Protein AF-A0A1V6PFQ7-F1 (afdb_monomer_lite)

Structure (mmCIF, N/CA/C/O backbone):
data_AF-A0A1V6PFQ7-F1
#
_entry.id   AF-A0A1V6PFQ7-F1
#
loop_
_atom_site.group_PDB
_atom_site.id
_atom_site.type_symbol
_atom_site.label_atom_id
_atom_site.label_alt_id
_atom_site.label_comp_id
_atom_site.label_asym_id
_atom_site.label_entity_id
_atom_site.label_seq_id
_atom_site.pdbx_PDB_ins_code
_atom_site.Cartn_x
_atom_site.Cartn_y
_atom_site.Cartn_z
_atom_site.occupancy
_atom_site.B_iso_or_equiv
_atom_site.auth_seq_id
_atom_site.auth_comp_id
_atom_site.auth_asym_id
_atom_site.auth_atom_id
_atom_site.pdbx_PDB_model_num
ATOM 1 N N . PHE A 1 1 ? 6.861 -11.220 -21.196 1.00 48.94 1 PHE A N 1
ATOM 2 C CA . PHE A 1 1 ? 5.720 -11.940 -20.587 1.00 48.94 1 PHE A CA 1
ATOM 3 C C . PHE A 1 1 ? 4.631 -10.937 -20.237 1.00 48.94 1 PHE A C 1
ATOM 5 O O . PHE A 1 1 ? 4.900 -10.111 -19.370 1.00 48.94 1 PHE A O 1
ATOM 12 N N . PRO A 1 2 ? 3.439 -10.932 -20.862 1.00 62.72 2 PRO A N 1
ATOM 13 C CA . PRO A 1 2 ? 2.381 -10.066 -20.375 1.00 62.72 2 PRO A CA 1
ATOM 14 C C . PRO A 1 2 ? 1.737 -10.756 -19.171 1.00 62.72 2 PRO A C 1
ATOM 16 O O . PRO A 1 2 ? 1.102 -11.801 -19.295 1.00 62.72 2 PRO A O 1
ATOM 19 N N . ILE A 1 3 ? 1.946 -10.198 -17.983 1.00 64.44 3 ILE A N 1
ATOM 20 C CA . ILE A 1 3 ? 1.192 -10.611 -16.801 1.00 64.44 3 ILE A CA 1
ATOM 21 C C . ILE A 1 3 ? -0.257 -10.164 -17.027 1.00 64.44 3 ILE A C 1
ATOM 23 O O . ILE A 1 3 ? -0.467 -8.998 -17.376 1.00 64.44 3 ILE A O 1
ATOM 27 N N . PRO A 1 4 ? -1.263 -11.044 -16.859 1.00 74.81 4 PRO A N 1
ATOM 28 C CA . PRO A 1 4 ? -2.656 -10.667 -17.056 1.00 74.81 4 PRO A CA 1
ATOM 29 C C . PRO A 1 4 ? -3.018 -9.438 -16.218 1.00 74.81 4 PRO A C 1
ATOM 31 O O . PRO A 1 4 ? -2.660 -9.362 -15.041 1.00 74.81 4 PRO A O 1
ATOM 34 N N . LYS A 1 5 ? -3.775 -8.498 -16.796 1.00 75.25 5 LYS A N 1
ATOM 35 C CA . LYS A 1 5 ? -4.181 -7.254 -16.117 1.00 75.25 5 LYS A CA 1
ATOM 36 C C . LYS A 1 5 ? -4.856 -7.510 -14.765 1.00 75.25 5 LYS A C 1
ATOM 38 O O . LYS A 1 5 ? -4.574 -6.804 -13.805 1.00 75.25 5 LYS A O 1
ATOM 43 N N . ALA A 1 6 ? -5.658 -8.569 -14.658 1.00 78.50 6 ALA A N 1
ATOM 44 C CA . ALA A 1 6 ? -6.261 -8.994 -13.394 1.00 78.50 6 ALA A CA 1
ATOM 45 C C . ALA A 1 6 ? -5.213 -9.381 -12.328 1.00 78.50 6 ALA A C 1
ATOM 47 O O . ALA A 1 6 ? -5.364 -9.050 -11.154 1.00 78.50 6 ALA A O 1
ATOM 48 N N . GLY A 1 7 ? -4.117 -10.032 -12.732 1.00 82.69 7 GLY A N 1
ATOM 49 C CA . GLY A 1 7 ? -2.990 -10.341 -11.849 1.00 82.69 7 GLY A CA 1
ATOM 50 C C . GLY A 1 7 ? -2.297 -9.077 -11.338 1.00 82.69 7 GLY A C 1
ATOM 51 O O . GLY A 1 7 ? -2.026 -8.973 -10.143 1.00 82.69 7 GLY A O 1
ATOM 52 N N . LEU A 1 8 ? -2.101 -8.086 -12.214 1.00 85.62 8 LEU A N 1
ATOM 53 C CA . LEU A 1 8 ? -1.569 -6.774 -11.830 1.00 85.62 8 LEU A CA 1
ATOM 54 C C . LEU A 1 8 ? -2.511 -6.048 -10.860 1.00 85.62 8 LEU A C 1
ATOM 56 O O . LEU A 1 8 ? -2.084 -5.560 -9.821 1.00 85.62 8 LEU A O 1
ATOM 60 N N . GLN A 1 9 ? -3.814 -6.021 -11.132 1.00 89.75 9 GLN A N 1
ATOM 61 C CA . GLN A 1 9 ? -4.778 -5.365 -10.242 1.00 89.75 9 GLN A CA 1
ATOM 62 C C . GLN A 1 9 ? -4.802 -5.992 -8.843 1.00 89.75 9 GLN A C 1
ATOM 64 O O . GLN A 1 9 ? -4.836 -5.261 -7.852 1.00 89.75 9 GLN A O 1
ATOM 69 N N . ASN A 1 10 ? -4.709 -7.319 -8.734 1.00 89.81 10 ASN A N 1
ATOM 70 C CA . ASN A 1 10 ? -4.653 -8.005 -7.440 1.00 89.81 10 ASN A CA 1
ATOM 71 C C . ASN A 1 10 ? -3.407 -7.614 -6.629 1.00 89.81 10 ASN A C 1
ATOM 73 O O . ASN A 1 10 ? -3.484 -7.340 -5.427 1.00 89.81 10 ASN A O 1
ATOM 77 N N . SER A 1 11 ? -2.247 -7.557 -7.280 1.00 93.38 11 SER A N 1
ATOM 78 C CA . SER A 1 11 ? -0.992 -7.206 -6.615 1.00 93.38 11 SER A CA 1
ATOM 79 C C . SER A 1 11 ? -0.910 -5.714 -6.296 1.00 93.38 11 SER A C 1
ATOM 81 O O . SER A 1 11 ? -0.602 -5.357 -5.161 1.00 93.38 11 SER A O 1
ATOM 83 N N . ALA A 1 12 ? -1.315 -4.840 -7.217 1.00 94.81 12 ALA A N 1
ATOM 84 C CA . ALA A 1 12 ? -1.448 -3.408 -6.955 1.00 94.81 12 ALA A CA 1
ATOM 85 C C . ALA A 1 12 ? -2.417 -3.116 -5.796 1.00 94.81 12 ALA A C 1
ATOM 87 O O . ALA A 1 12 ? -2.124 -2.275 -4.945 1.00 94.81 12 ALA A O 1
ATOM 88 N N . SER A 1 13 ? -3.531 -3.853 -5.704 1.00 95.50 13 SER A N 1
ATOM 89 C CA . SER A 1 13 ? -4.475 -3.749 -4.582 1.00 95.50 13 SER A CA 1
ATOM 90 C C . SER A 1 13 ? -3.805 -4.045 -3.242 1.00 95.50 13 SER A C 1
ATOM 92 O O . SER A 1 13 ? -4.082 -3.368 -2.258 1.00 95.50 13 SER A O 1
ATOM 94 N N . THR A 1 14 ? -2.871 -4.996 -3.195 1.00 96.00 14 THR A N 1
ATOM 95 C CA . THR A 1 14 ? -2.125 -5.320 -1.968 1.00 96.00 14 THR A CA 1
ATOM 96 C C . THR A 1 14 ? -1.289 -4.128 -1.493 1.00 96.00 14 THR A C 1
ATOM 98 O O . THR A 1 14 ? -1.318 -3.792 -0.308 1.00 96.00 14 THR A O 1
ATOM 101 N N . THR A 1 15 ? -0.610 -3.441 -2.415 1.00 96.50 15 THR A N 1
ATOM 102 C CA . THR A 1 15 ? 0.143 -2.207 -2.134 1.00 96.50 15 THR A CA 1
ATOM 103 C C . THR A 1 15 ? -0.760 -1.084 -1.643 1.00 96.50 15 THR A C 1
ATOM 105 O O . THR A 1 15 ? -0.484 -0.487 -0.603 1.00 96.50 15 THR A O 1
ATOM 108 N N . LEU A 1 16 ? -1.879 -0.848 -2.331 1.00 96.06 16 LEU A N 1
ATOM 109 C CA . LEU A 1 16 ? -2.866 0.170 -1.957 1.00 96.06 16 LEU A CA 1
ATOM 110 C C . LEU A 1 16 ? -3.427 -0.070 -0.549 1.00 96.06 16 LEU A C 1
ATOM 112 O O . LEU A 1 16 ? -3.488 0.845 0.271 1.00 96.06 16 LEU A O 1
ATOM 116 N N . ILE A 1 17 ? -3.789 -1.317 -0.245 1.00 96.44 17 ILE A N 1
ATOM 117 C CA . ILE A 1 17 ? -4.290 -1.722 1.071 1.00 96.44 17 ILE A CA 1
ATOM 118 C C . ILE A 1 17 ? -3.214 -1.519 2.143 1.00 96.44 17 ILE A C 1
ATOM 120 O O . ILE A 1 17 ? -3.515 -0.984 3.209 1.00 96.44 17 ILE A O 1
ATOM 124 N N . ALA A 1 18 ? -1.964 -1.912 1.884 1.00 96.19 18 ALA A N 1
ATOM 125 C CA . ALA A 1 18 ? -0.860 -1.725 2.825 1.00 96.19 18 ALA A CA 1
ATOM 126 C C . ALA A 1 18 ? -0.598 -0.250 3.140 1.00 96.19 18 ALA A C 1
ATOM 128 O O . ALA A 1 18 ? -0.456 0.099 4.316 1.00 96.19 18 ALA A O 1
ATOM 129 N N . GLN A 1 19 ? -0.627 0.614 2.125 1.00 95.06 19 GLN A N 1
ATOM 130 C CA . GLN A 1 19 ? -0.476 2.053 2.305 1.00 95.06 19 GLN A CA 1
ATOM 131 C C . GLN A 1 19 ? -1.622 2.635 3.150 1.00 95.06 19 GLN A C 1
ATOM 133 O O . GLN A 1 19 ? -1.371 3.339 4.130 1.00 95.06 19 GLN A O 1
ATOM 138 N N . GLN A 1 20 ? -2.881 2.275 2.861 1.00 94.25 20 GLN A N 1
ATOM 139 C CA . GLN A 1 20 ? -4.033 2.705 3.671 1.00 94.25 20 GLN A CA 1
ATOM 140 C C . GLN A 1 20 ? -3.945 2.214 5.118 1.00 94.25 20 GLN A C 1
ATOM 142 O O . GLN A 1 20 ? -4.211 2.970 6.052 1.00 94.25 20 GLN A O 1
ATOM 147 N N . VAL A 1 21 ? -3.556 0.955 5.333 1.00 94.94 21 VAL A N 1
ATOM 148 C CA . VAL A 1 21 ? -3.388 0.387 6.678 1.00 94.94 21 VAL A CA 1
ATOM 149 C C . VAL A 1 21 ? -2.337 1.157 7.470 1.00 94.94 21 VAL A C 1
ATOM 151 O O . VAL A 1 21 ? -2.549 1.434 8.655 1.00 94.94 21 VAL A O 1
ATOM 154 N N . TRP A 1 22 ? -1.227 1.526 6.830 1.00 94.12 22 TRP A N 1
ATOM 155 C CA . TRP A 1 22 ? -0.215 2.363 7.458 1.00 94.12 22 TRP A CA 1
ATOM 156 C C . TRP A 1 22 ? -0.770 3.748 7.820 1.00 94.12 22 TRP A C 1
ATOM 158 O O . TRP A 1 22 ? -0.701 4.115 8.999 1.00 94.12 22 TRP A O 1
ATOM 168 N N . HIS A 1 23 ? -1.377 4.468 6.866 1.00 91.75 23 HIS A N 1
ATOM 169 C CA . HIS A 1 23 ? -1.942 5.806 7.090 1.00 91.75 23 HIS A CA 1
ATOM 170 C C . HIS A 1 23 ? -3.005 5.816 8.191 1.00 91.75 23 HIS A C 1
ATOM 172 O O . HIS A 1 23 ? -2.936 6.619 9.115 1.00 91.75 23 HIS A O 1
ATOM 178 N N . LEU A 1 24 ? -3.971 4.897 8.152 1.00 91.69 24 LEU A N 1
ATOM 179 C CA . LEU A 1 24 ? -5.048 4.823 9.149 1.00 91.69 24 LEU A CA 1
ATOM 180 C C . LEU A 1 24 ? -4.539 4.405 10.538 1.00 91.69 24 LEU A C 1
ATOM 182 O O . LEU A 1 24 ? -5.200 4.645 11.552 1.00 91.69 24 LEU A O 1
ATOM 186 N N . GLY A 1 25 ? -3.363 3.776 10.597 1.00 91.25 25 GLY A N 1
ATOM 187 C CA . GLY A 1 25 ? -2.692 3.414 11.838 1.00 91.25 25 GLY A CA 1
ATOM 188 C C . GLY A 1 25 ? -1.975 4.576 12.531 1.00 91.25 25 GLY A C 1
ATOM 189 O O . GLY A 1 25 ? -1.549 4.399 13.675 1.00 91.25 25 GLY A O 1
ATOM 190 N N . THR A 1 26 ? -1.811 5.736 11.882 1.00 89.75 26 THR A N 1
ATOM 191 C CA . THR A 1 26 ? -1.074 6.876 12.448 1.00 89.75 26 THR A CA 1
ATOM 192 C C . THR A 1 26 ? -1.867 7.627 13.524 1.00 89.75 26 THR A C 1
ATOM 194 O O . THR A 1 26 ? -3.086 7.479 13.687 1.00 89.75 26 THR A O 1
ATOM 197 N N . ARG A 1 27 ? -1.159 8.448 14.310 1.00 82.69 27 ARG A N 1
ATOM 198 C CA . ARG A 1 27 ? -1.777 9.270 15.361 1.00 82.69 27 ARG A CA 1
ATOM 199 C C . ARG A 1 27 ? -2.600 10.403 14.749 1.00 82.69 27 ARG A C 1
ATOM 201 O O . ARG A 1 27 ? -3.639 10.766 15.298 1.00 82.69 27 ARG A O 1
ATOM 208 N N . GLU A 1 28 ? -2.157 10.914 13.615 1.00 83.06 28 GLU A N 1
ATOM 209 C CA . GLU A 1 28 ? -2.770 11.992 12.850 1.00 83.06 28 GLU A CA 1
ATOM 210 C C . GLU A 1 28 ? -4.137 11.534 12.336 1.00 83.06 28 GLU A C 1
ATOM 212 O O . GLU A 1 28 ? -5.144 12.197 12.593 1.00 83.06 28 GLU A O 1
ATOM 217 N N . ALA A 1 29 ? -4.211 10.332 11.748 1.00 80.00 29 ALA A N 1
ATOM 218 C CA . ALA A 1 29 ? -5.476 9.723 11.342 1.00 80.00 29 ALA A CA 1
ATOM 219 C C . ALA A 1 29 ? -6.427 9.542 12.537 1.00 80.00 29 ALA A C 1
ATOM 221 O O . ALA A 1 29 ? -7.610 9.876 12.456 1.00 80.00 29 ALA A O 1
ATOM 222 N N . ARG A 1 30 ? -5.910 9.103 13.696 1.00 77.31 30 ARG A N 1
ATOM 223 C CA . ARG A 1 30 ? -6.701 8.995 14.936 1.00 77.31 30 ARG A CA 1
ATOM 224 C C . ARG A 1 30 ? -7.314 10.329 15.354 1.00 77.31 30 ARG A C 1
ATOM 226 O O . ARG A 1 30 ? -8.470 10.367 15.768 1.00 77.31 30 ARG A O 1
ATOM 233 N N . GLN A 1 31 ? -6.528 11.402 15.321 1.00 78.81 31 GLN A N 1
ATOM 234 C CA . GLN A 1 31 ? -6.975 12.731 15.732 1.00 78.81 31 GLN A CA 1
ATOM 235 C C . GLN A 1 31 ? -7.986 13.312 14.748 1.00 78.81 31 GLN A C 1
ATOM 237 O O . GLN A 1 31 ? -9.014 13.825 15.186 1.00 78.81 31 GLN A O 1
ATOM 242 N N . ALA A 1 32 ? -7.730 13.177 13.445 1.00 77.44 32 ALA A N 1
ATOM 243 C CA . ALA A 1 32 ? -8.655 13.597 12.399 1.00 77.44 32 ALA A CA 1
ATOM 244 C C . ALA A 1 32 ? -10.019 12.913 12.561 1.00 77.44 32 ALA A C 1
ATOM 246 O O . ALA A 1 32 ? -11.050 13.574 12.527 1.00 77.44 32 ALA A O 1
ATOM 247 N N . ILE A 1 33 ? -10.024 11.610 12.846 1.00 72.75 33 ILE A N 1
ATOM 248 C CA . ILE A 1 33 ? -11.249 10.825 13.019 1.00 72.75 33 ILE A CA 1
ATOM 249 C C . ILE A 1 33 ? -11.985 11.152 14.319 1.00 72.75 33 ILE A C 1
ATOM 251 O O . ILE A 1 33 ? -13.204 11.271 14.308 1.00 72.75 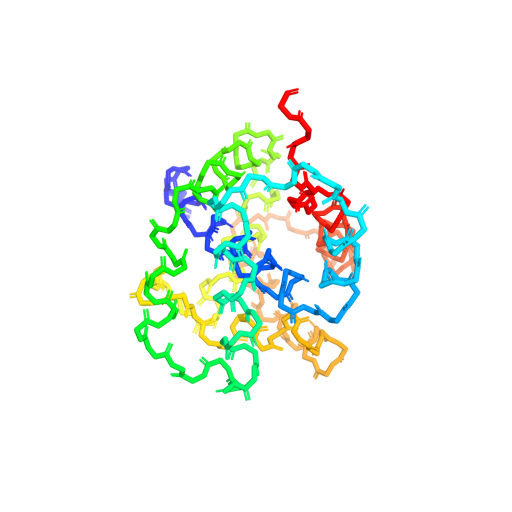33 ILE A O 1
ATOM 255 N N . LYS A 1 34 ? -11.275 11.351 15.438 1.00 71.75 34 LYS A N 1
ATOM 256 C CA . LYS A 1 34 ? -11.906 11.791 16.699 1.00 71.75 34 LYS A CA 1
ATOM 257 C C . LYS A 1 34 ? -12.658 13.115 16.556 1.00 71.75 34 LYS A C 1
ATOM 259 O O . LYS A 1 34 ? -13.593 13.360 17.307 1.00 71.75 34 LYS A O 1
ATOM 264 N N . ARG A 1 35 ? -12.227 13.968 15.624 1.00 75.06 35 ARG A N 1
ATOM 265 C CA . ARG A 1 35 ? -12.867 15.252 15.317 1.00 75.06 35 ARG A CA 1
ATOM 266 C C . ARG A 1 35 ? -14.074 15.112 14.384 1.00 75.06 35 ARG A C 1
ATOM 268 O O . ARG A 1 35 ? -14.752 16.106 14.162 1.00 75.06 35 ARG A O 1
ATOM 275 N N . GLN A 1 36 ? -14.354 13.922 13.845 1.00 73.44 36 GLN A N 1
ATOM 276 C CA . GLN A 1 36 ? -15.517 13.682 12.993 1.00 73.44 36 GLN A CA 1
ATOM 277 C C . GLN A 1 36 ? -16.721 13.231 13.839 1.00 73.44 36 GLN A C 1
ATOM 279 O O . GLN A 1 36 ? -16.734 12.098 14.324 1.00 73.44 36 GLN A O 1
ATOM 284 N N . PRO A 1 37 ? -17.765 14.067 13.991 1.00 61.59 37 PRO A N 1
ATOM 285 C CA . PRO A 1 37 ? -18.916 13.754 14.841 1.00 61.59 37 PRO A CA 1
ATOM 286 C C . PRO A 1 37 ? -19.816 12.629 14.296 1.00 61.59 37 PRO A C 1
ATOM 288 O O . PRO A 1 37 ? -20.660 12.126 15.028 1.00 61.59 37 PRO A O 1
ATOM 291 N N . LYS A 1 38 ? -19.651 12.220 13.027 1.00 68.44 38 LYS A N 1
ATOM 292 C CA . LYS A 1 38 ? -20.483 11.206 12.348 1.00 68.44 38 LYS A CA 1
ATOM 293 C C . LYS A 1 38 ? -19.665 10.115 11.645 1.00 68.44 38 LYS A C 1
ATOM 295 O O . LYS A 1 38 ? -20.027 9.667 10.560 1.00 68.44 38 LYS A O 1
ATOM 300 N N . LEU A 1 39 ? -18.546 9.683 12.226 1.00 71.31 39 LEU A N 1
ATOM 301 C CA . LEU A 1 39 ? -17.817 8.556 11.648 1.00 71.31 39 LEU A CA 1
ATOM 302 C C . LEU A 1 39 ? -18.647 7.268 11.785 1.00 71.31 39 LEU A C 1
ATOM 304 O O . LEU A 1 39 ? -19.011 6.874 12.893 1.00 71.31 39 LEU A O 1
ATOM 308 N N . ASN A 1 40 ? -18.927 6.589 10.672 1.00 81.19 40 ASN A N 1
ATOM 309 C CA . ASN A 1 40 ? -19.657 5.325 10.724 1.00 81.19 40 ASN A CA 1
ATOM 310 C C . ASN A 1 40 ? -18.861 4.238 11.490 1.00 81.19 40 ASN A C 1
ATOM 312 O O . ASN A 1 40 ? -17.624 4.223 11.507 1.00 81.19 40 ASN A O 1
ATOM 316 N N . ALA A 1 41 ? -19.581 3.299 12.112 1.00 84.19 41 ALA A N 1
ATOM 317 C CA . ALA A 1 41 ? -18.990 2.272 12.974 1.00 84.19 41 ALA A CA 1
ATOM 318 C C . ALA A 1 41 ? -17.988 1.354 12.245 1.00 84.19 41 ALA A C 1
ATOM 320 O O . ALA A 1 41 ? -17.026 0.876 12.852 1.00 84.19 41 ALA A O 1
ATOM 321 N N . ARG A 1 42 ? -18.174 1.123 10.937 1.00 87.19 42 ARG A N 1
ATOM 322 C CA . ARG A 1 42 ? -17.275 0.274 10.141 1.00 87.19 42 ARG A CA 1
ATOM 323 C C . ARG A 1 42 ? -15.913 0.943 9.951 1.00 87.19 42 ARG A C 1
ATOM 325 O O . ARG A 1 42 ? -14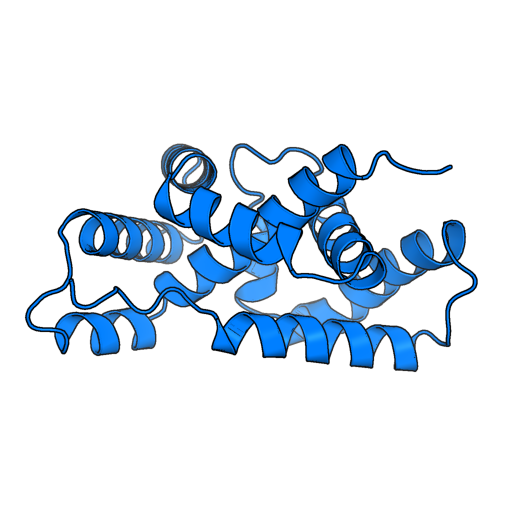.890 0.308 10.201 1.00 87.19 42 ARG A O 1
ATOM 332 N N . THR A 1 43 ? -15.892 2.228 9.601 1.00 85.19 43 THR A N 1
ATOM 333 C CA . THR A 1 43 ? -14.661 3.022 9.485 1.00 85.19 43 THR A CA 1
ATOM 334 C C . THR A 1 43 ? -13.969 3.171 10.842 1.00 85.19 43 THR A C 1
ATOM 336 O O . THR A 1 43 ? -12.747 3.045 10.919 1.00 85.19 43 THR A O 1
ATOM 339 N N . ALA A 1 44 ? -14.730 3.340 11.933 1.00 85.50 44 ALA A N 1
ATOM 340 C CA . ALA A 1 44 ? -14.172 3.379 13.292 1.00 85.50 44 ALA A CA 1
ATOM 341 C C . ALA A 1 44 ? -13.424 2.080 13.632 1.00 85.50 44 ALA A C 1
ATOM 343 O O . ALA A 1 44 ? -12.294 2.104 14.127 1.00 85.50 44 ALA A O 1
ATOM 344 N N . SER A 1 45 ? -14.051 0.940 13.330 1.00 89.62 45 SER A N 1
ATOM 345 C CA . SER A 1 45 ? -13.491 -0.391 13.570 1.00 89.62 45 SER A CA 1
ATOM 346 C C . SER A 1 45 ? -12.248 -0.662 12.714 1.00 89.62 45 SER A C 1
ATOM 348 O O . SER A 1 45 ? -11.239 -1.158 13.226 1.00 89.62 45 SER A O 1
ATOM 350 N N . LEU A 1 46 ? -12.270 -0.264 11.436 1.00 92.69 46 LEU A N 1
ATOM 351 C CA . LEU A 1 46 ? -11.111 -0.337 10.542 1.00 92.69 46 LEU A CA 1
ATOM 352 C C . LEU A 1 46 ? -9.910 0.413 11.135 1.00 92.69 46 LEU A C 1
ATOM 354 O O . LEU A 1 46 ? -8.831 -0.156 11.295 1.00 92.69 46 LEU A O 1
ATOM 358 N N . VAL A 1 47 ? -10.115 1.664 11.536 1.00 90.62 47 VAL A N 1
ATOM 359 C CA . VAL A 1 47 ? -9.058 2.528 12.077 1.00 90.62 47 VAL A CA 1
ATOM 360 C C . VAL A 1 47 ? -8.513 1.985 13.393 1.00 90.62 47 VAL A C 1
ATOM 362 O O . VAL A 1 47 ? -7.297 1.907 13.575 1.00 90.62 47 VAL A O 1
ATOM 365 N N . SER A 1 48 ? -9.396 1.538 14.289 1.00 90.38 48 SER A N 1
ATOM 366 C CA . SER A 1 48 ? -9.001 0.869 15.533 1.00 90.38 48 SER A CA 1
ATOM 367 C C . SER A 1 48 ? -8.132 -0.364 15.254 1.00 90.38 48 SER A C 1
ATOM 369 O O . SER A 1 48 ? -7.092 -0.566 15.889 1.00 90.38 48 SER A O 1
ATOM 371 N N . THR A 1 49 ? -8.493 -1.154 14.239 1.00 94.25 49 THR A N 1
ATOM 372 C CA . THR A 1 49 ? -7.733 -2.342 13.831 1.00 94.25 49 THR A CA 1
ATOM 373 C C . THR A 1 49 ? -6.352 -1.977 13.284 1.00 94.25 49 THR A C 1
ATOM 375 O O . THR A 1 49 ? -5.364 -2.598 13.687 1.00 94.25 49 THR A O 1
ATOM 378 N N . CYS A 1 50 ? -6.252 -0.954 12.428 1.00 95.06 50 CYS A N 1
ATOM 379 C CA . CYS A 1 50 ? -4.977 -0.457 11.899 1.00 95.06 50 CYS A CA 1
ATOM 380 C C . CYS A 1 50 ? -4.058 0.056 13.019 1.00 95.06 50 CYS A C 1
ATOM 382 O O . CYS A 1 50 ? -2.879 -0.301 13.075 1.00 95.06 50 CYS A O 1
ATOM 384 N N . GLN A 1 51 ? -4.601 0.818 13.970 1.00 92.19 51 GLN A N 1
ATOM 385 C CA . GLN A 1 51 ? -3.856 1.327 15.128 1.00 92.19 51 GLN A CA 1
ATOM 386 C C . GLN A 1 51 ? -3.361 0.203 16.033 1.00 92.19 51 GLN A C 1
ATOM 388 O O . GLN A 1 51 ? -2.203 0.199 16.458 1.00 92.19 51 GLN A O 1
ATOM 393 N N . ALA A 1 52 ? -4.220 -0.778 16.311 1.00 93.44 52 ALA A N 1
ATOM 394 C CA . ALA A 1 52 ? -3.829 -1.940 17.086 1.00 93.44 52 ALA A CA 1
ATOM 395 C C . ALA A 1 52 ? -2.724 -2.717 16.360 1.00 93.44 52 ALA A C 1
ATOM 397 O O . ALA A 1 52 ? -1.741 -3.102 16.986 1.00 93.44 52 ALA A O 1
ATOM 398 N N . LEU A 1 53 ? -2.828 -2.911 15.042 1.00 95.19 53 LEU A N 1
ATOM 399 C CA . LEU A 1 53 ? -1.782 -3.574 14.266 1.00 95.19 53 LEU A CA 1
ATOM 400 C C . LEU A 1 53 ? -0.443 -2.816 14.343 1.00 95.19 53 LEU A C 1
ATOM 402 O O . LEU A 1 53 ? 0.586 -3.451 14.585 1.00 95.19 53 LEU A O 1
ATOM 406 N N . ARG A 1 54 ? -0.458 -1.482 14.223 1.00 94.19 54 ARG A N 1
ATOM 407 C CA . ARG A 1 54 ? 0.736 -0.633 14.375 1.00 94.19 54 ARG A CA 1
ATOM 408 C C . ARG A 1 54 ? 1.355 -0.742 15.769 1.00 94.19 54 ARG A C 1
ATOM 410 O O . ARG A 1 54 ? 2.567 -0.909 15.877 1.00 94.19 54 ARG A O 1
ATOM 417 N N . LYS A 1 55 ? 0.541 -0.725 16.835 1.00 92.00 55 LYS A N 1
ATOM 418 C CA . LYS A 1 55 ? 1.002 -0.895 18.230 1.00 92.00 55 LYS A CA 1
ATOM 419 C C . LYS A 1 55 ? 1.802 -2.189 18.420 1.00 92.00 55 LYS A C 1
ATOM 421 O O . LYS A 1 55 ? 2.765 -2.207 19.175 1.00 92.00 55 LYS A O 1
ATOM 426 N N . TYR A 1 56 ? 1.427 -3.253 17.712 1.00 91.62 56 TYR A N 1
ATOM 427 C CA . TYR A 1 56 ? 2.113 -4.548 17.741 1.00 91.62 56 TYR A CA 1
ATOM 428 C C . TYR A 1 56 ? 3.115 -4.731 16.588 1.00 91.62 56 TYR A C 1
ATOM 430 O O . TYR A 1 56 ? 3.357 -5.865 16.163 1.00 91.62 56 TYR A O 1
ATOM 438 N N . GLN A 1 57 ? 3.678 -3.635 16.061 1.00 91.94 57 GLN A N 1
ATOM 439 C CA . GLN A 1 57 ? 4.719 -3.640 15.022 1.00 91.94 57 GLN A CA 1
ATOM 440 C C . GLN A 1 57 ? 4.353 -4.511 13.809 1.00 91.94 57 GLN A C 1
ATOM 442 O O . GLN A 1 57 ? 5.177 -5.254 13.282 1.00 91.94 57 GLN A O 1
ATOM 447 N N . TYR A 1 58 ? 3.075 -4.508 13.425 1.00 93.81 58 TYR A N 1
ATOM 448 C CA . TYR A 1 58 ? 2.556 -5.250 12.275 1.00 93.81 58 TYR A CA 1
ATOM 449 C C . TYR A 1 58 ? 2.721 -6.784 12.342 1.00 93.81 58 TYR A C 1
ATOM 451 O O . TYR A 1 58 ? 2.468 -7.489 11.366 1.00 93.81 58 TYR A O 1
ATOM 459 N N . ARG A 1 59 ? 3.075 -7.356 13.501 1.00 93.12 59 ARG A N 1
ATOM 460 C CA . ARG A 1 59 ? 3.356 -8.801 13.629 1.00 93.12 59 ARG A CA 1
ATOM 461 C C . ARG A 1 59 ? 2.101 -9.673 13.606 1.00 93.12 59 ARG A C 1
ATOM 463 O O . ARG A 1 59 ? 2.152 -10.823 13.175 1.00 93.12 59 ARG A O 1
ATOM 470 N N . SER A 1 60 ? 0.959 -9.137 14.040 1.00 95.75 60 SER A N 1
ATOM 471 C CA . SER A 1 60 ? -0.274 -9.913 14.221 1.00 95.75 60 SER A CA 1
ATOM 472 C C . SER A 1 60 ? -0.821 -10.462 12.898 1.00 95.75 60 SER A C 1
ATOM 474 O O . SER A 1 60 ? -1.410 -9.730 12.102 1.00 95.75 60 SER A O 1
ATOM 476 N N . TRP A 1 61 ? -0.674 -11.774 12.691 1.00 94.75 61 TRP A N 1
ATOM 477 C CA . TRP A 1 61 ? -1.183 -12.474 11.506 1.00 94.75 61 TRP A CA 1
ATOM 478 C C . TRP A 1 61 ? -2.700 -12.325 11.356 1.00 94.75 61 TRP A C 1
ATOM 480 O O . TRP A 1 61 ? -3.180 -11.976 10.280 1.00 94.75 61 TRP A O 1
ATOM 490 N N . ALA A 1 62 ? -3.449 -12.506 12.450 1.00 95.62 62 ALA A N 1
ATOM 491 C CA . ALA A 1 62 ? -4.908 -12.400 12.451 1.00 95.62 62 ALA A CA 1
ATOM 492 C C . ALA A 1 62 ? -5.387 -11.010 12.002 1.00 95.62 62 ALA A C 1
ATOM 494 O O . ALA A 1 62 ? -6.255 -10.909 11.137 1.00 95.62 62 ALA A O 1
ATOM 495 N N . LYS A 1 63 ? -4.771 -9.935 12.515 1.00 95.31 63 LYS A N 1
ATOM 496 C CA . LYS A 1 63 ? -5.105 -8.560 12.113 1.00 95.31 63 LYS A CA 1
ATOM 497 C C . LYS A 1 63 ? -4.718 -8.276 10.659 1.00 95.31 63 LYS A C 1
ATOM 499 O O . LYS A 1 63 ? -5.520 -7.699 9.934 1.00 95.31 63 LYS A O 1
ATOM 504 N N . ARG A 1 64 ? -3.542 -8.727 10.197 1.00 96.31 64 ARG A N 1
ATOM 505 C CA . ARG A 1 64 ? -3.130 -8.578 8.784 1.00 96.31 64 ARG A CA 1
ATOM 506 C C . ARG A 1 64 ? -4.055 -9.327 7.826 1.00 96.31 64 ARG A C 1
ATOM 508 O O . ARG A 1 64 ? -4.380 -8.806 6.765 1.00 96.31 64 ARG A O 1
ATOM 515 N N . ARG A 1 65 ? -4.520 -10.522 8.201 1.00 96.19 65 ARG A N 1
ATOM 516 C CA . ARG A 1 65 ? -5.520 -11.276 7.431 1.00 96.19 65 ARG A CA 1
ATOM 517 C C . ARG A 1 65 ? -6.881 -10.586 7.420 1.00 96.19 65 ARG A C 1
ATOM 519 O O . ARG A 1 65 ? -7.513 -10.554 6.372 1.00 96.19 65 ARG A O 1
ATOM 526 N N . ALA A 1 66 ? -7.330 -10.058 8.559 1.00 95.19 66 ALA A N 1
ATOM 527 C CA . ALA A 1 66 ? -8.601 -9.344 8.652 1.00 95.19 66 ALA A CA 1
ATOM 528 C C . ALA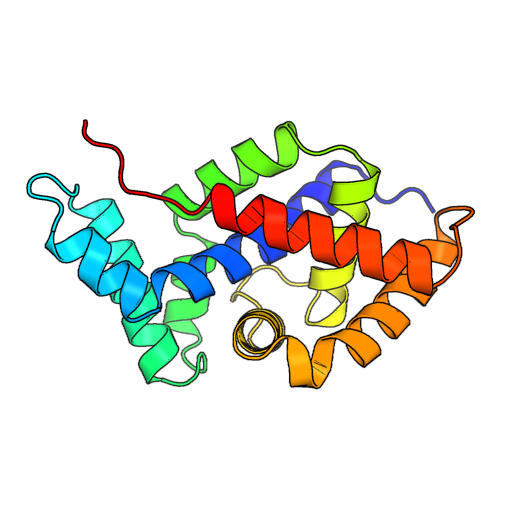 A 1 66 ? -8.599 -8.068 7.796 1.00 95.19 66 ALA A C 1
ATOM 530 O O . ALA A 1 66 ? -9.552 -7.826 7.063 1.00 95.19 66 ALA A O 1
ATOM 531 N N . LEU A 1 67 ? -7.510 -7.293 7.830 1.00 96.38 67 LEU A N 1
ATOM 532 C CA . LEU A 1 67 ? -7.364 -6.076 7.025 1.00 96.38 67 LEU A CA 1
ATOM 533 C C . LEU A 1 67 ? -7.271 -6.375 5.524 1.00 96.38 67 LEU A C 1
ATOM 535 O O . LEU A 1 67 ? -7.948 -5.715 4.748 1.00 96.38 67 LEU A O 1
ATOM 539 N N . ALA A 1 68 ? -6.540 -7.419 5.119 1.00 95.00 68 ALA A N 1
ATOM 540 C CA . ALA A 1 68 ? -6.485 -7.851 3.716 1.00 95.00 68 ALA A CA 1
ATOM 541 C C . ALA A 1 68 ? -7.846 -8.310 3.150 1.00 95.00 68 ALA A C 1
ATOM 543 O O . ALA A 1 68 ? -8.006 -8.442 1.943 1.00 95.00 68 ALA A O 1
ATOM 544 N N . LYS A 1 69 ? -8.827 -8.591 4.016 1.00 94.69 69 LYS A N 1
ATOM 545 C CA . LYS A 1 69 ? -10.190 -8.998 3.640 1.00 94.69 69 LYS A CA 1
ATOM 546 C C . LYS A 1 69 ? -11.244 -7.938 3.966 1.00 94.69 69 LYS A C 1
ATOM 548 O O . LYS A 1 69 ? -12.435 -8.210 3.845 1.00 94.69 69 LYS A O 1
ATOM 553 N N . ASN A 1 70 ? -10.836 -6.758 4.427 1.00 95.81 70 ASN A N 1
ATOM 554 C CA . ASN A 1 70 ? -11.767 -5.721 4.848 1.00 95.81 70 ASN A CA 1
ATOM 555 C C . ASN A 1 70 ? -12.462 -5.103 3.626 1.00 95.81 70 ASN A C 1
ATOM 557 O O . ASN A 1 70 ? -11.793 -4.669 2.692 1.00 95.81 70 ASN A O 1
ATOM 561 N N . SER A 1 71 ? -13.796 -5.040 3.642 1.00 94.06 71 SER A N 1
ATOM 562 C CA . SER A 1 71 ? -14.573 -4.583 2.484 1.00 94.06 71 SER A CA 1
ATOM 563 C C . SER A 1 71 ? -14.279 -3.133 2.103 1.00 94.06 71 SER A C 1
ATOM 565 O O . SER A 1 71 ? -14.110 -2.863 0.926 1.00 94.06 71 SER A O 1
ATOM 567 N N . ILE A 1 72 ? -14.111 -2.228 3.074 1.00 93.50 72 ILE A N 1
ATOM 568 C CA . ILE A 1 72 ? -13.810 -0.809 2.809 1.00 93.50 72 ILE A CA 1
ATOM 569 C C . ILE A 1 72 ? -12.450 -0.674 2.113 1.00 93.50 72 ILE A C 1
ATOM 571 O O . ILE A 1 72 ? -12.311 0.063 1.140 1.00 93.50 72 ILE A O 1
ATOM 575 N N . LEU A 1 73 ? -11.440 -1.406 2.597 1.00 95.00 73 LEU A N 1
ATOM 576 C CA . LEU A 1 73 ? -10.109 -1.414 1.985 1.00 95.00 73 LEU A CA 1
ATOM 577 C C . LEU A 1 73 ? -10.137 -2.021 0.573 1.00 95.00 73 LEU A C 1
ATOM 579 O O . LEU A 1 73 ? -9.473 -1.503 -0.323 1.00 95.00 73 LEU A O 1
ATOM 583 N N . ASN A 1 74 ? -10.927 -3.076 0.367 1.00 94.94 74 ASN A N 1
ATOM 584 C CA . ASN A 1 74 ? -11.081 -3.720 -0.937 1.00 94.94 74 ASN A CA 1
ATOM 585 C C . ASN A 1 74 ? -11.857 -2.850 -1.937 1.00 94.94 74 ASN A C 1
ATOM 587 O O . ASN A 1 74 ? -11.457 -2.770 -3.093 1.00 94.94 74 ASN A O 1
ATOM 591 N N . GLU A 1 75 ? -12.918 -2.167 -1.506 1.00 93.75 75 GLU A N 1
ATOM 592 C CA . GLU A 1 75 ? -13.672 -1.205 -2.320 1.00 93.75 75 GLU A CA 1
ATOM 593 C C . GLU A 1 75 ? -12.777 -0.037 -2.749 1.00 93.75 75 GLU A C 1
ATOM 595 O O . GLU A 1 75 ? -12.723 0.297 -3.933 1.00 93.75 75 GLU A O 1
ATOM 600 N N . TYR A 1 76 ? -12.000 0.522 -1.813 1.00 93.88 76 TYR A N 1
ATOM 601 C CA . TYR A 1 76 ? -10.993 1.540 -2.116 1.00 93.88 76 TYR A CA 1
ATOM 602 C C . TYR A 1 76 ? -9.969 1.042 -3.144 1.00 93.88 76 TYR A C 1
ATOM 604 O O . TYR A 1 76 ? -9.717 1.710 -4.148 1.00 93.88 76 TYR A O 1
ATOM 612 N N . ALA A 1 77 ? -9.386 -0.139 -2.919 1.00 94.62 77 ALA A N 1
ATOM 613 C CA . ALA A 1 77 ? -8.376 -0.694 -3.811 1.00 94.62 77 ALA A CA 1
ATOM 614 C C . ALA A 1 77 ? -8.945 -0.986 -5.206 1.00 94.62 77 ALA A C 1
ATOM 616 O O . ALA A 1 77 ? -8.296 -0.693 -6.210 1.00 94.62 77 ALA A O 1
ATOM 617 N N . HIS A 1 78 ? -10.174 -1.496 -5.287 1.00 93.94 78 HIS A N 1
ATOM 618 C CA . HIS A 1 78 ? -10.862 -1.732 -6.551 1.00 93.94 78 HIS A CA 1
ATOM 619 C C . HIS A 1 78 ? -11.116 -0.428 -7.315 1.00 93.94 78 HIS A C 1
ATOM 621 O O . HIS A 1 78 ? -10.802 -0.336 -8.505 1.00 93.94 78 HIS A O 1
ATOM 627 N N . TRP A 1 79 ? -11.614 0.606 -6.630 1.00 92.81 79 TRP A N 1
ATOM 628 C CA . TRP A 1 79 ? -11.816 1.921 -7.234 1.00 92.81 79 TRP A CA 1
ATOM 629 C C . TRP A 1 79 ? -10.494 2.504 -7.748 1.00 92.81 79 TRP A C 1
ATOM 631 O O . TRP A 1 79 ? -10.401 2.887 -8.913 1.00 92.81 79 TRP A O 1
ATOM 641 N N . MET A 1 80 ? -9.435 2.489 -6.935 1.00 93.06 80 MET A N 1
ATOM 642 C CA . MET A 1 80 ? -8.123 3.005 -7.339 1.00 93.06 80 MET A CA 1
ATOM 643 C C . MET A 1 80 ? -7.533 2.235 -8.521 1.00 93.06 80 MET A C 1
ATOM 645 O O . MET A 1 80 ? -7.134 2.835 -9.516 1.00 93.06 80 MET A O 1
ATOM 649 N N . THR A 1 81 ? -7.506 0.903 -8.458 1.00 93.69 81 THR A N 1
ATOM 650 C CA . THR A 1 81 ? -6.925 0.079 -9.532 1.00 93.69 81 THR A CA 1
ATOM 651 C C . THR A 1 81 ? -7.696 0.150 -10.850 1.00 93.69 81 THR A C 1
ATOM 653 O O . THR A 1 81 ? -7.129 -0.155 -11.899 1.00 93.69 81 THR A O 1
ATOM 656 N N . SER A 1 82 ? -8.959 0.576 -10.822 1.00 91.25 82 SER A N 1
ATOM 657 C CA . SER A 1 82 ? -9.757 0.820 -12.028 1.00 91.25 82 SER A CA 1
ATOM 658 C C . SER A 1 82 ? -9.464 2.178 -12.675 1.00 91.25 82 SER A C 1
ATOM 660 O O . SER A 1 82 ? -9.664 2.332 -13.876 1.00 91.25 82 SER A O 1
ATOM 662 N N . ASN A 1 83 ? -8.966 3.151 -11.903 1.00 90.50 83 ASN A N 1
ATOM 663 C CA . ASN A 1 83 ? -8.694 4.517 -12.366 1.00 90.50 83 ASN A CA 1
ATOM 664 C C . ASN A 1 83 ? -7.204 4.791 -12.648 1.00 90.50 83 ASN A C 1
ATOM 666 O O . ASN A 1 83 ? -6.859 5.789 -13.281 1.00 90.50 83 ASN A O 1
ATOM 670 N N . LEU A 1 84 ? -6.301 3.925 -12.183 1.00 91.81 84 LEU A N 1
ATOM 671 C CA . LEU A 1 84 ? -4.867 4.051 -12.433 1.00 91.81 84 LEU A CA 1
ATOM 672 C C . LEU A 1 84 ? -4.485 3.606 -13.852 1.00 91.81 84 LEU A C 1
ATOM 674 O O . LEU A 1 84 ? -5.016 2.641 -14.398 1.00 91.81 84 LEU A O 1
ATOM 678 N N . LYS A 1 85 ? -3.483 4.283 -14.425 1.00 91.38 85 LYS A N 1
ATOM 679 C CA . LYS A 1 85 ? -2.869 3.888 -15.701 1.00 91.38 85 LYS A CA 1
ATOM 680 C C . LYS A 1 85 ? -2.141 2.548 -15.554 1.00 91.38 85 LYS A C 1
ATOM 682 O O . LYS A 1 85 ? -1.562 2.271 -14.504 1.00 91.38 85 LYS A O 1
ATOM 687 N N . ASP A 1 86 ? -2.057 1.772 -16.636 1.00 89.50 86 ASP A N 1
ATOM 688 C CA . ASP A 1 86 ? -1.437 0.436 -16.618 1.00 89.50 86 ASP A CA 1
ATOM 689 C C . ASP A 1 86 ? 0.012 0.449 -16.091 1.00 89.50 86 ASP A C 1
ATOM 691 O O . ASP A 1 86 ? 0.382 -0.397 -15.281 1.00 89.50 86 ASP A O 1
ATOM 695 N N . ARG A 1 87 ? 0.823 1.457 -16.449 1.00 90.12 87 ARG A N 1
ATOM 696 C CA . ARG A 1 87 ? 2.194 1.599 -15.913 1.00 90.12 87 ARG A CA 1
ATOM 697 C C . ARG A 1 87 ? 2.222 1.798 -14.393 1.00 90.12 87 ARG A C 1
ATOM 699 O O . ARG A 1 87 ? 3.076 1.225 -13.722 1.00 90.12 87 ARG A O 1
ATOM 706 N N . SER A 1 88 ? 1.276 2.561 -13.844 1.00 93.06 88 SER A N 1
ATOM 707 C CA . SER A 1 88 ? 1.134 2.743 -12.396 1.00 93.06 88 SER A CA 1
ATOM 708 C C . SER A 1 88 ? 0.716 1.438 -11.719 1.00 93.06 88 SER A C 1
ATOM 710 O O . SER A 1 88 ? 1.274 1.085 -10.685 1.00 93.06 88 SER A O 1
ATOM 712 N N . LEU A 1 89 ? -0.202 0.675 -12.326 1.00 93.81 89 LEU A N 1
ATOM 713 C CA . LEU A 1 89 ? -0.576 -0.654 -11.829 1.00 93.81 89 LEU A CA 1
ATOM 714 C C . LEU A 1 89 ? 0.627 -1.595 -11.778 1.00 93.81 89 LEU A C 1
ATOM 716 O O . LEU A 1 89 ? 0.810 -2.288 -10.780 1.00 93.81 89 LEU A O 1
ATOM 720 N N . VAL A 1 90 ? 1.474 -1.593 -12.809 1.00 93.31 90 VAL A N 1
ATOM 721 C CA . VAL A 1 90 ? 2.702 -2.401 -12.832 1.00 93.31 90 VAL A CA 1
ATOM 722 C C . VAL A 1 90 ? 3.640 -1.995 -11.701 1.00 93.31 90 VAL A C 1
ATOM 724 O O . VAL A 1 90 ? 4.067 -2.861 -10.945 1.00 93.31 90 VAL A O 1
ATOM 727 N N . MET A 1 91 ? 3.921 -0.700 -11.535 1.00 94.69 91 MET A N 1
ATOM 728 C CA . MET A 1 91 ? 4.789 -0.207 -10.458 1.00 94.69 91 MET A CA 1
ATOM 729 C C . MET A 1 91 ? 4.303 -0.665 -9.074 1.00 94.69 91 MET A C 1
ATOM 731 O O . MET A 1 91 ? 5.083 -1.205 -8.291 1.00 94.69 91 MET A O 1
ATOM 735 N N . LEU A 1 92 ? 3.002 -0.532 -8.798 1.00 95.69 92 LEU A N 1
ATOM 736 C CA . LEU A 1 92 ? 2.413 -0.975 -7.530 1.00 95.69 92 LEU A CA 1
ATOM 737 C C . LEU A 1 92 ? 2.414 -2.502 -7.380 1.00 95.69 92 LEU A C 1
ATOM 739 O O . LEU A 1 92 ? 2.583 -3.001 -6.268 1.00 95.69 92 LEU A O 1
ATOM 743 N N . SER A 1 93 ? 2.236 -3.245 -8.474 1.00 94.75 93 SER A N 1
ATOM 744 C CA . SER A 1 93 ? 2.271 -4.714 -8.471 1.00 94.75 93 SER A CA 1
ATOM 745 C C . SER A 1 93 ? 3.659 -5.243 -8.148 1.00 94.75 93 SER A C 1
ATOM 747 O O . SER A 1 93 ? 3.803 -6.122 -7.301 1.00 94.75 93 SER A O 1
ATOM 749 N N . LEU A 1 94 ? 4.681 -4.678 -8.793 1.00 94.31 94 LEU A N 1
ATOM 750 C CA . LEU A 1 94 ? 6.073 -5.043 -8.561 1.00 94.31 94 LEU A CA 1
ATOM 751 C C . LEU A 1 94 ? 6.495 -4.719 -7.126 1.00 94.31 94 LEU A C 1
ATOM 753 O O . LEU A 1 94 ? 7.196 -5.515 -6.507 1.00 94.31 94 LEU A O 1
ATOM 757 N N . LEU A 1 95 ? 6.018 -3.598 -6.571 1.00 94.94 95 LEU A N 1
ATOM 758 C CA . LEU A 1 95 ? 6.250 -3.267 -5.168 1.00 94.94 95 LEU A CA 1
ATOM 759 C C . LEU A 1 95 ? 5.637 -4.316 -4.226 1.00 94.94 95 LEU A C 1
ATOM 761 O O . LEU A 1 95 ? 6.292 -4.721 -3.272 1.00 94.94 95 LEU A O 1
ATOM 765 N N . ALA A 1 96 ? 4.427 -4.816 -4.504 1.00 95.00 96 ALA A N 1
ATOM 766 C CA . ALA A 1 96 ? 3.840 -5.901 -3.713 1.00 95.00 96 ALA A CA 1
ATOM 767 C C . ALA A 1 96 ? 4.690 -7.178 -3.796 1.00 95.00 96 ALA A C 1
ATOM 769 O O . ALA A 1 96 ? 5.069 -7.740 -2.768 1.00 95.00 96 ALA A O 1
ATOM 770 N N . TRP A 1 97 ? 5.033 -7.602 -5.017 1.00 92.81 97 TRP A N 1
ATOM 771 C CA . TRP A 1 97 ? 5.816 -8.816 -5.263 1.00 92.81 97 TRP A CA 1
ATOM 772 C C . TRP A 1 97 ? 7.215 -8.777 -4.663 1.00 92.81 97 TRP A C 1
ATOM 774 O O . TRP A 1 97 ? 7.712 -9.830 -4.272 1.00 92.81 97 TRP A O 1
ATOM 784 N N . HIS A 1 98 ? 7.825 -7.595 -4.550 1.00 93.69 98 HIS A N 1
ATOM 785 C CA . HIS A 1 98 ? 9.109 -7.432 -3.874 1.00 93.69 98 HIS A CA 1
ATOM 786 C C . HIS A 1 98 ? 9.060 -7.924 -2.415 1.00 93.69 98 HIS A C 1
ATOM 788 O O . HIS A 1 98 ? 10.026 -8.513 -1.937 1.00 93.69 98 HIS A O 1
ATOM 794 N N . PHE A 1 99 ? 7.938 -7.728 -1.711 1.00 92.69 99 PHE A N 1
ATOM 795 C CA . PHE A 1 99 ? 7.810 -8.111 -0.300 1.00 92.69 99 PHE A CA 1
ATOM 796 C C . PHE A 1 99 ? 7.167 -9.484 -0.074 1.00 92.69 99 PHE A C 1
ATOM 798 O O . PHE A 1 99 ? 7.626 -10.229 0.788 1.00 92.69 99 PHE A O 1
ATOM 805 N N . ASP A 1 100 ? 6.082 -9.806 -0.780 1.00 87.69 100 ASP A N 1
ATOM 806 C CA . ASP A 1 100 ? 5.488 -11.151 -0.860 1.00 87.69 100 ASP A CA 1
ATOM 807 C C . ASP A 1 100 ? 4.448 -11.134 -1.990 1.00 87.69 100 ASP A C 1
ATOM 809 O O . ASP A 1 100 ? 3.637 -10.212 -2.095 1.00 87.69 100 ASP A O 1
ATOM 813 N N . SER A 1 101 ? 4.422 -12.171 -2.825 1.00 75.00 101 SER A N 1
ATOM 814 C CA . SER A 1 101 ? 3.421 -12.291 -3.887 1.00 75.00 101 SER A CA 1
ATOM 815 C C . SER A 1 101 ? 2.023 -12.640 -3.375 1.00 75.00 101 SER A C 1
ATOM 817 O O . SER A 1 101 ? 1.040 -12.500 -4.107 1.00 75.00 101 SER A O 1
ATOM 819 N N . ARG A 1 102 ? 1.906 -13.078 -2.117 1.00 85.19 102 ARG A N 1
ATOM 820 C CA . ARG A 1 102 ? 0.636 -13.467 -1.506 1.00 85.19 102 ARG A CA 1
ATOM 821 C C . ARG A 1 102 ? -0.073 -12.259 -0.881 1.00 85.19 102 ARG A C 1
ATOM 823 O O . ARG A 1 102 ? 0.473 -11.626 0.019 1.00 85.19 102 ARG A O 1
ATOM 830 N N . PRO A 1 103 ? -1.340 -11.995 -1.250 1.00 81.88 103 PRO A N 1
ATOM 831 C CA . PRO A 1 103 ? -2.101 -10.864 -0.711 1.00 81.88 103 PRO A CA 1
ATOM 832 C C . PRO A 1 103 ? -2.588 -11.089 0.732 1.00 81.88 103 PRO A C 1
ATOM 834 O O . PRO A 1 103 ? -2.946 -10.140 1.429 1.00 81.88 103 PRO A O 1
ATOM 837 N N . VAL A 1 104 ? -2.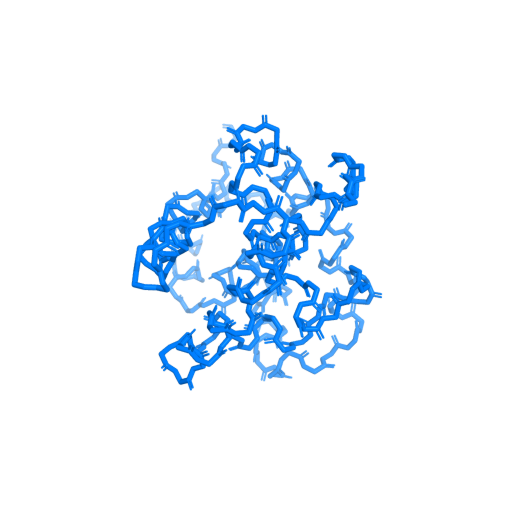649 -12.348 1.193 1.00 89.12 104 VAL A N 1
ATOM 838 C CA . VAL A 1 104 ? -3.212 -12.718 2.499 1.00 89.12 104 VAL A CA 1
ATOM 8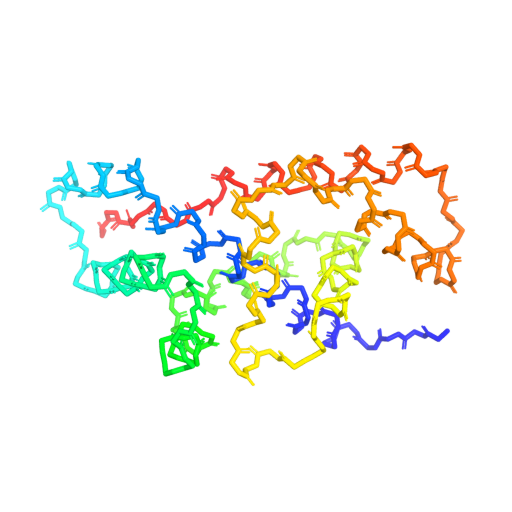39 C C . VAL A 1 104 ? -2.263 -13.651 3.262 1.00 89.12 104 VAL A C 1
ATOM 841 O O . VAL A 1 104 ? -1.966 -14.740 2.771 1.00 89.12 104 VAL A O 1
ATOM 844 N N . PRO A 1 105 ? -1.889 -13.317 4.513 1.00 92.81 105 PRO A N 1
ATOM 845 C CA . PRO A 1 105 ? -2.117 -12.029 5.179 1.00 92.81 105 PRO A CA 1
ATOM 846 C C . PRO A 1 105 ? -1.383 -10.889 4.457 1.00 92.81 105 PRO A C 1
ATOM 848 O O . PRO A 1 105 ? -0.407 -11.147 3.765 1.00 92.81 105 PRO A O 1
ATOM 851 N N . LEU A 1 106 ? -1.802 -9.642 4.689 1.00 93.81 106 LEU A N 1
ATOM 852 C CA . LEU A 1 106 ? -1.113 -8.467 4.147 1.00 93.81 106 LEU A CA 1
ATOM 853 C C . LEU A 1 106 ? 0.409 -8.553 4.426 1.00 93.81 106 LEU A C 1
ATOM 855 O O . LEU A 1 106 ? 0.771 -8.859 5.575 1.00 93.81 106 LEU A O 1
ATOM 859 N N . PRO A 1 107 ? 1.304 -8.337 3.440 1.00 95.00 107 PRO A N 1
ATOM 860 C CA . PRO A 1 107 ? 2.740 -8.527 3.636 1.00 95.00 107 PRO A CA 1
ATOM 861 C C . PRO A 1 107 ? 3.288 -7.562 4.687 1.00 95.00 107 PRO A C 1
ATOM 863 O O . PRO A 1 107 ? 3.091 -6.353 4.607 1.00 95.00 107 PRO A O 1
ATOM 866 N N . ARG A 1 108 ? 3.975 -8.095 5.704 1.00 94.50 108 ARG A N 1
ATOM 867 C CA . ARG A 1 108 ? 4.495 -7.277 6.812 1.00 94.50 108 ARG A CA 1
ATOM 868 C C . ARG A 1 108 ? 5.544 -6.276 6.323 1.00 94.50 108 ARG A C 1
ATOM 870 O O . ARG A 1 108 ? 5.428 -5.105 6.660 1.00 94.50 108 ARG A O 1
ATOM 877 N N . GLY A 1 109 ? 6.502 -6.739 5.517 1.00 94.31 109 GLY A N 1
ATOM 878 C CA . GLY A 1 109 ? 7.573 -5.897 4.981 1.00 94.31 109 GLY A CA 1
ATOM 879 C C . GLY A 1 109 ? 7.039 -4.722 4.164 1.00 94.31 109 GLY A C 1
ATOM 880 O O . GLY A 1 109 ? 7.518 -3.611 4.321 1.00 94.31 109 GLY A O 1
ATOM 881 N N . LEU A 1 110 ? 5.958 -4.926 3.403 1.00 95.50 110 LEU A N 1
ATOM 882 C CA . LEU A 1 110 ? 5.313 -3.860 2.633 1.00 95.50 110 LEU A CA 1
ATOM 883 C C . LEU A 1 110 ? 4.685 -2.782 3.531 1.00 95.50 110 LEU A C 1
ATOM 885 O O . LEU A 1 110 ? 4.786 -1.596 3.240 1.00 95.50 110 LEU A O 1
ATOM 889 N N . ILE A 1 111 ? 4.059 -3.168 4.649 1.00 94.69 111 ILE A N 1
ATOM 890 C CA . ILE A 1 111 ? 3.529 -2.196 5.623 1.00 94.69 111 ILE A CA 1
ATOM 891 C C . ILE A 1 111 ? 4.681 -1.467 6.337 1.00 94.69 111 ILE A C 1
ATOM 893 O O . ILE A 1 111 ? 4.581 -0.277 6.627 1.00 94.69 111 ILE A O 1
ATOM 897 N N . GLU A 1 112 ? 5.774 -2.176 6.637 1.00 93.38 112 GLU A N 1
ATOM 898 C CA . GLU A 1 112 ? 6.973 -1.606 7.265 1.00 93.38 112 GLU A CA 1
ATOM 899 C C . GLU A 1 112 ? 7.713 -0.637 6.336 1.00 93.38 112 GLU A C 1
ATOM 901 O O . GLU A 1 112 ? 8.167 0.402 6.808 1.00 93.38 112 GLU A O 1
ATOM 906 N N . PHE A 1 113 ? 7.741 -0.917 5.033 1.00 94.44 113 PHE A N 1
ATOM 907 C CA . PHE A 1 113 ? 8.234 -0.009 4.001 1.00 94.44 113 PHE A CA 1
ATOM 908 C C . PHE A 1 113 ? 7.503 1.333 4.046 1.00 94.44 113 PHE A C 1
ATOM 910 O O . PHE A 1 113 ? 8.140 2.373 4.165 1.00 94.44 113 PHE A O 1
ATOM 917 N N . PHE A 1 114 ? 6.166 1.328 4.083 1.00 92.50 114 PHE A N 1
ATOM 918 C CA . PHE A 1 114 ? 5.399 2.568 4.254 1.00 92.50 114 PHE A CA 1
ATOM 919 C C . PHE A 1 114 ? 5.626 3.229 5.617 1.00 92.50 114 PHE A C 1
ATOM 921 O O . PHE A 1 114 ? 5.468 4.436 5.757 1.00 92.50 114 PHE A O 1
ATOM 928 N N . ALA A 1 115 ? 6.016 2.467 6.642 1.00 89.19 115 ALA A N 1
ATOM 929 C CA . ALA A 1 115 ? 6.322 3.026 7.952 1.00 89.19 115 ALA A CA 1
ATOM 930 C C . ALA A 1 115 ? 7.621 3.828 8.000 1.00 89.19 115 ALA A C 1
ATOM 932 O O . ALA A 1 115 ? 7.708 4.733 8.834 1.00 89.19 115 ALA A O 1
ATOM 933 N N . LYS A 1 116 ? 8.591 3.482 7.153 1.00 87.31 116 LYS A N 1
ATOM 934 C CA . LYS A 1 116 ? 9.902 4.125 7.060 1.00 87.31 116 LYS A CA 1
ATOM 935 C C . LYS A 1 116 ? 10.405 4.092 5.612 1.00 87.31 116 LYS A C 1
ATOM 937 O O . LYS A 1 116 ? 11.332 3.335 5.315 1.00 87.31 116 LYS A O 1
ATOM 942 N N . PRO A 1 117 ? 9.788 4.870 4.709 1.00 81.56 117 PRO A N 1
ATOM 943 C CA . PRO A 1 117 ? 10.160 4.838 3.304 1.00 81.56 117 PRO A CA 1
ATOM 944 C C . PRO A 1 117 ? 11.623 5.249 3.121 1.00 81.56 117 PRO A C 1
ATOM 946 O O . PRO A 1 117 ? 12.350 4.534 2.446 1.00 81.56 117 PRO A O 1
ATOM 949 N N . ASP A 1 118 ? 12.098 6.292 3.805 1.00 83.69 118 ASP A N 1
ATOM 950 C CA . ASP A 1 118 ? 13.456 6.833 3.624 1.00 83.69 118 ASP A CA 1
ATOM 951 C C . ASP A 1 118 ? 14.579 5.810 3.875 1.00 83.69 118 ASP A C 1
ATOM 953 O O . ASP A 1 118 ? 15.595 5.827 3.185 1.00 83.69 118 ASP A O 1
ATOM 957 N N . ASP A 1 119 ? 14.377 4.863 4.798 1.00 85.56 119 ASP A N 1
ATOM 958 C CA . ASP A 1 119 ? 15.376 3.837 5.135 1.00 85.56 119 ASP A CA 1
ATOM 959 C C . ASP A 1 119 ? 15.558 2.795 4.010 1.00 85.56 119 ASP A C 1
ATOM 961 O O . ASP A 1 119 ? 16.572 2.098 3.958 1.00 85.56 119 ASP A O 1
ATOM 965 N N . GLN A 1 120 ? 14.545 2.614 3.154 1.00 88.62 120 GLN A N 1
ATOM 966 C CA . GLN A 1 120 ? 14.452 1.473 2.231 1.00 88.62 120 GLN A CA 1
ATOM 967 C C . GLN A 1 120 ? 14.095 1.870 0.794 1.00 88.62 120 GLN A C 1
ATOM 969 O O . GLN A 1 120 ? 14.178 1.035 -0.105 1.00 88.62 120 GLN A O 1
ATOM 974 N N . PHE A 1 121 ? 13.694 3.118 0.547 1.00 90.88 121 PHE A N 1
ATOM 975 C CA . PHE A 1 121 ? 13.123 3.538 -0.730 1.00 90.88 121 PHE A CA 1
ATOM 976 C C . PHE A 1 121 ? 14.090 3.322 -1.883 1.00 90.88 121 PHE A C 1
ATOM 978 O O . PHE A 1 121 ? 13.709 2.735 -2.892 1.00 90.88 121 PHE A O 1
ATOM 985 N N . ASP A 1 122 ? 15.350 3.721 -1.724 1.00 90.88 122 ASP A N 1
ATOM 986 C CA . ASP A 1 122 ? 16.342 3.602 -2.787 1.00 90.88 122 ASP A CA 1
ATOM 987 C C . ASP A 1 122 ? 16.638 2.151 -3.175 1.00 90.88 122 ASP A C 1
ATOM 989 O O . ASP A 1 122 ? 16.691 1.835 -4.368 1.00 90.88 122 ASP A O 1
ATOM 993 N N . SER A 1 123 ? 16.799 1.267 -2.188 1.00 92.38 123 SER A N 1
ATOM 994 C CA . SER A 1 123 ? 17.113 -0.146 -2.422 1.00 92.38 123 SER A CA 1
ATOM 995 C C . SER A 1 123 ? 15.916 -0.902 -3.000 1.00 92.38 123 SER A C 1
ATOM 997 O O . SER A 1 123 ? 16.062 -1.635 -3.984 1.00 92.38 123 SER A O 1
ATOM 999 N N . VAL A 1 124 ? 14.717 -0.666 -2.460 1.00 93.44 124 VAL A N 1
ATOM 1000 C CA . VAL A 1 124 ? 13.463 -1.242 -2.966 1.00 93.44 124 VAL A CA 1
ATOM 1001 C C . VAL A 1 124 ? 13.190 -0.746 -4.385 1.00 93.44 124 VAL A C 1
ATOM 1003 O O . VAL A 1 124 ? 12.912 -1.557 -5.267 1.00 93.44 124 VAL A O 1
ATOM 1006 N N . CYS A 1 125 ? 13.342 0.556 -4.653 1.00 92.88 125 CYS A N 1
ATOM 1007 C CA . CYS A 1 125 ? 13.162 1.116 -5.993 1.00 92.88 125 CYS A CA 1
ATOM 1008 C C . CYS A 1 125 ? 14.124 0.508 -7.008 1.00 92.88 125 CYS A C 1
ATOM 1010 O O . CYS A 1 125 ? 13.693 0.179 -8.108 1.00 92.88 125 CYS A O 1
ATOM 1012 N N . ALA A 1 126 ? 15.401 0.334 -6.659 1.00 92.69 126 ALA A N 1
ATOM 1013 C CA . ALA A 1 126 ? 16.372 -0.293 -7.552 1.00 92.69 126 ALA A CA 1
ATOM 1014 C C . ALA A 1 126 ? 15.984 -1.745 -7.887 1.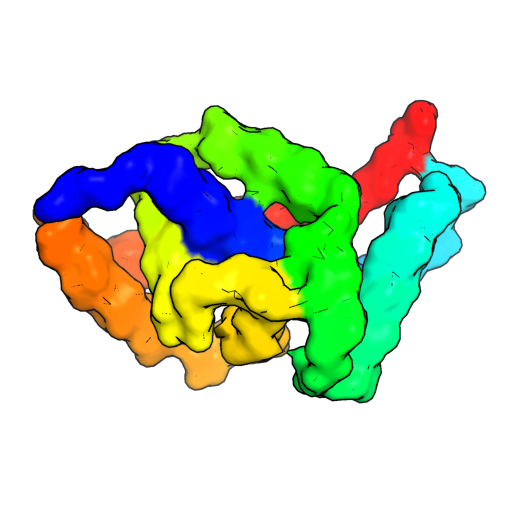00 92.69 126 ALA A C 1
ATOM 1016 O O . ALA A 1 126 ? 16.016 -2.139 -9.051 1.00 92.69 126 ALA A O 1
ATOM 1017 N N . SER A 1 127 ? 15.546 -2.526 -6.894 1.00 91.94 127 SER A N 1
ATOM 1018 C CA . SER A 1 127 ? 15.087 -3.908 -7.102 1.00 91.94 127 SER A CA 1
ATOM 1019 C C . SER A 1 127 ? 13.826 -3.985 -7.974 1.00 91.94 127 SER A C 1
ATOM 1021 O O . SER A 1 127 ? 13.755 -4.772 -8.923 1.00 91.94 127 SER A O 1
ATOM 1023 N N . VAL A 1 128 ? 12.841 -3.130 -7.691 1.00 92.75 128 VAL A N 1
ATOM 1024 C CA . VAL A 1 128 ? 11.598 -3.026 -8.466 1.00 92.75 128 VAL A CA 1
ATOM 1025 C C . VAL A 1 128 ? 11.888 -2.576 -9.902 1.00 92.75 128 VAL A C 1
ATOM 1027 O O . VAL A 1 128 ? 11.322 -3.134 -10.843 1.00 92.75 128 VAL A O 1
ATOM 1030 N N . TYR A 1 129 ? 12.800 -1.619 -10.087 1.00 92.88 129 TYR A N 1
ATOM 1031 C CA . TYR A 1 129 ? 13.206 -1.103 -11.394 1.00 92.88 129 TYR A CA 1
ATOM 1032 C C . TYR A 1 129 ? 13.780 -2.195 -12.300 1.00 92.88 129 TYR A C 1
ATOM 1034 O O . TYR A 1 129 ? 13.355 -2.299 -13.448 1.00 92.88 129 TYR A O 1
ATOM 1042 N N . LEU A 1 130 ? 14.658 -3.062 -11.780 1.00 90.62 130 LEU A N 1
ATOM 1043 C CA . LEU A 1 130 ? 15.202 -4.197 -12.543 1.00 90.62 130 LEU A CA 1
ATOM 1044 C C . LEU A 1 130 ? 14.100 -5.127 -13.068 1.00 90.62 130 LEU A C 1
ATOM 1046 O O . LEU A 1 130 ? 14.178 -5.647 -14.179 1.00 90.62 130 LEU A O 1
ATOM 1050 N N . SER A 1 131 ? 13.046 -5.327 -12.276 1.00 89.62 131 SER A N 1
ATOM 1051 C CA . SER A 1 131 ? 11.893 -6.126 -12.701 1.00 89.62 131 SER A CA 1
ATOM 1052 C C . SER A 1 131 ? 11.036 -5.386 -13.731 1.00 89.62 131 SER A C 1
ATOM 1054 O O . SER A 1 131 ? 10.493 -6.003 -14.646 1.00 89.62 131 SER A O 1
ATOM 1056 N N . TYR A 1 132 ? 10.931 -4.062 -13.605 1.00 90.12 132 TYR A N 1
ATOM 1057 C CA . TYR A 1 132 ? 10.180 -3.205 -14.518 1.00 90.12 132 TYR A CA 1
ATOM 1058 C C . TYR A 1 132 ? 10.827 -3.132 -15.911 1.00 90.12 132 TYR A C 1
ATOM 1060 O O . TYR A 1 132 ? 10.125 -3.262 -16.915 1.00 90.12 132 TYR A O 1
ATOM 1068 N N . THR A 1 133 ? 12.156 -2.999 -15.990 1.00 89.56 133 THR A N 1
ATOM 1069 C CA . THR A 1 133 ? 12.914 -2.929 -17.257 1.00 89.56 133 THR A CA 1
ATOM 1070 C C . THR A 1 133 ? 12.851 -4.219 -18.069 1.00 89.56 133 THR A C 1
ATOM 1072 O O . THR A 1 133 ? 12.984 -4.192 -19.286 1.00 89.56 133 THR A O 1
ATOM 1075 N N . ASN A 1 134 ? 12.592 -5.356 -17.419 1.00 83.69 134 ASN A N 1
ATOM 1076 C CA . ASN A 1 134 ? 12.356 -6.625 -18.113 1.00 83.69 134 ASN A CA 1
ATOM 1077 C C . ASN A 1 134 ? 10.997 -6.671 -18.837 1.00 83.69 134 ASN A C 1
ATOM 1079 O O . ASN A 1 134 ? 10.765 -7.559 -19.657 1.00 83.69 134 ASN A O 1
ATOM 1083 N N . MET A 1 135 ? 10.073 -5.766 -18.500 1.00 79.88 135 MET A N 1
ATOM 1084 C CA . MET A 1 135 ? 8.716 -5.722 -19.060 1.00 79.88 135 MET A CA 1
ATOM 1085 C C . MET A 1 135 ? 8.506 -4.551 -20.017 1.00 79.88 135 MET A C 1
ATOM 1087 O O . MET A 1 135 ? 7.690 -4.654 -20.931 1.00 79.88 135 MET A O 1
ATOM 1091 N N . TYR A 1 136 ? 9.215 -3.446 -19.803 1.00 80.94 136 TYR A N 1
ATOM 1092 C CA . TYR A 1 136 ? 9.092 -2.223 -20.583 1.00 80.94 136 TYR A CA 1
ATOM 1093 C C . TYR A 1 136 ? 10.473 -1.663 -20.889 1.00 80.94 136 TYR A C 1
ATOM 1095 O O . TYR A 1 136 ? 11.338 -1.653 -20.015 1.00 80.94 136 TYR A O 1
ATOM 1103 N N . GLU A 1 137 ? 10.637 -1.081 -22.078 1.00 76.56 137 GLU A N 1
ATOM 1104 C CA . GLU A 1 137 ? 11.690 -0.090 -22.280 1.00 76.56 137 GLU A CA 1
ATOM 1105 C C . GLU A 1 137 ? 11.438 1.053 -21.299 1.00 76.56 137 GLU A C 1
ATOM 1107 O O . GLU A 1 137 ? 10.448 1.791 -21.383 1.00 76.56 137 GLU A O 1
ATOM 1112 N N . SER A 1 138 ? 12.279 1.104 -20.273 1.00 66.62 138 SER A N 1
ATOM 1113 C CA . SER A 1 138 ? 12.092 2.004 -19.153 1.00 66.62 138 SER A CA 1
ATOM 1114 C C . SER A 1 138 ? 13.042 3.187 -19.278 1.00 66.62 138 SER A C 1
ATOM 1116 O O . SER A 1 138 ? 14.188 3.008 -19.689 1.00 66.62 138 SER A O 1
ATOM 1118 N N . PRO A 1 139 ? 12.600 4.389 -18.874 1.00 73.69 139 PRO A N 1
ATOM 1119 C CA . PRO A 1 139 ? 13.508 5.503 -18.629 1.00 73.69 139 PRO A CA 1
ATOM 1120 C C . PRO A 1 139 ? 14.492 5.159 -17.498 1.00 73.69 139 PRO A C 1
ATOM 1122 O O . PRO A 1 139 ? 14.362 4.109 -16.865 1.00 73.69 139 PRO A O 1
ATOM 1125 N N . SER A 1 140 ? 15.455 6.045 -17.238 1.00 90.38 140 SER A N 1
ATOM 1126 C CA . SER A 1 140 ? 16.518 5.830 -16.249 1.00 90.38 140 SER A CA 1
ATOM 1127 C C . SER A 1 140 ? 15.980 5.460 -14.855 1.00 90.38 140 SER A C 1
ATOM 1129 O O . SER A 1 140 ? 14.831 5.750 -14.508 1.00 90.38 140 SER A O 1
ATOM 1131 N N . LEU A 1 141 ? 16.827 4.868 -14.004 1.00 92.31 141 LEU A N 1
ATOM 1132 C CA . LEU A 1 141 ? 16.466 4.591 -12.606 1.00 92.31 141 LEU A CA 1
ATOM 1133 C C . LEU A 1 141 ? 15.996 5.862 -11.871 1.00 92.31 141 LEU A C 1
ATOM 1135 O O . LEU A 1 141 ? 15.092 5.781 -11.042 1.00 92.31 141 LEU A O 1
ATOM 1139 N N . ALA A 1 142 ? 16.576 7.026 -12.181 1.00 92.12 142 ALA A N 1
ATOM 1140 C CA . ALA A 1 142 ? 16.169 8.303 -11.597 1.00 92.12 142 ALA A CA 1
ATOM 1141 C C . ALA A 1 142 ? 14.718 8.655 -11.967 1.00 92.12 142 ALA A C 1
ATOM 1143 O O . ALA A 1 142 ? 13.903 8.906 -11.080 1.00 92.12 142 ALA A O 1
ATOM 1144 N N . ASP A 1 143 ? 14.363 8.550 -13.250 1.00 91.62 143 ASP A N 1
ATOM 1145 C CA . ASP A 1 143 ? 12.998 8.809 -13.725 1.00 91.62 143 ASP A CA 1
ATOM 1146 C C . ASP A 1 143 ? 11.988 7.813 -13.142 1.00 91.62 143 ASP A C 1
ATOM 1148 O O . ASP A 1 143 ? 10.834 8.153 -12.867 1.00 91.62 143 ASP A O 1
ATOM 1152 N N . PHE A 1 144 ? 12.397 6.551 -12.976 1.00 92.44 144 PHE A N 1
ATOM 1153 C CA . PHE A 1 144 ? 11.564 5.537 -12.337 1.00 92.44 144 PHE A CA 1
ATOM 1154 C C . PHE A 1 144 ? 11.293 5.883 -10.869 1.00 92.44 144 PHE A C 1
ATOM 1156 O O . PHE A 1 144 ? 10.138 5.839 -10.441 1.00 92.44 144 PHE A O 1
ATOM 1163 N N . LYS A 1 145 ? 12.336 6.255 -10.113 1.00 93.38 145 LYS A N 1
ATOM 1164 C CA . LYS A 1 145 ? 12.224 6.668 -8.707 1.00 93.38 145 LYS A CA 1
ATOM 1165 C C . LYS A 1 145 ? 11.291 7.861 -8.549 1.00 93.38 145 LYS A C 1
ATOM 1167 O O . LYS A 1 145 ? 10.402 7.818 -7.703 1.00 93.38 145 LYS A O 1
ATOM 1172 N N . GLU A 1 146 ? 11.452 8.885 -9.382 1.00 93.38 146 GLU A N 1
ATOM 1173 C CA . GLU A 1 146 ? 10.590 10.068 -9.361 1.00 93.38 146 GLU A CA 1
ATOM 1174 C C . GLU A 1 146 ? 9.127 9.687 -9.619 1.00 93.38 146 GLU A C 1
ATOM 1176 O O . GLU A 1 146 ? 8.238 10.040 -8.844 1.00 93.38 146 GLU A O 1
ATOM 1181 N N . LYS A 1 147 ? 8.866 8.879 -10.654 1.00 93.56 147 LYS A N 1
ATOM 1182 C CA . LYS A 1 147 ? 7.507 8.424 -10.986 1.00 93.56 147 LYS A CA 1
ATOM 1183 C C . LYS A 1 147 ? 6.878 7.587 -9.882 1.00 93.56 147 LYS A C 1
ATOM 1185 O O . LYS A 1 147 ? 5.695 7.766 -9.599 1.00 93.56 147 LYS A O 1
ATOM 1190 N N . LEU A 1 148 ? 7.639 6.679 -9.271 1.00 93.69 148 LEU A N 1
ATOM 1191 C CA . LEU A 1 148 ? 7.143 5.868 -8.164 1.00 93.69 148 LEU A CA 1
ATOM 1192 C C . LEU A 1 148 ? 6.881 6.735 -6.926 1.00 93.69 148 LEU A C 1
ATOM 1194 O O . LEU A 1 148 ? 5.826 6.593 -6.317 1.00 93.69 148 LEU A O 1
ATOM 1198 N N . SER A 1 149 ? 7.772 7.673 -6.601 1.00 93.19 149 SER A N 1
ATOM 1199 C CA . SER A 1 149 ? 7.586 8.621 -5.496 1.00 93.19 149 SER A CA 1
ATOM 1200 C C . SER A 1 149 ? 6.333 9.481 -5.693 1.00 93.19 149 SER A C 1
ATOM 1202 O O . SER A 1 149 ? 5.456 9.505 -4.830 1.00 93.19 149 SER A O 1
ATOM 1204 N N . HIS A 1 150 ? 6.171 10.095 -6.870 1.00 93.62 150 HIS A N 1
ATOM 1205 C CA . HIS A 1 150 ? 4.975 10.869 -7.214 1.00 93.62 150 HIS A CA 1
ATOM 1206 C C . HIS A 1 150 ? 3.702 10.025 -7.170 1.00 93.62 150 HIS A C 1
ATOM 1208 O O . HIS A 1 150 ? 2.668 10.503 -6.705 1.00 93.62 150 HIS A O 1
ATOM 1214 N N . LEU A 1 151 ? 3.762 8.769 -7.622 1.00 94.25 151 LEU A N 1
ATOM 1215 C CA . LEU A 1 151 ? 2.630 7.855 -7.535 1.00 94.25 151 LEU A CA 1
ATOM 1216 C C . LEU A 1 151 ? 2.264 7.575 -6.076 1.00 94.25 151 LEU A C 1
ATOM 1218 O O . LEU A 1 151 ? 1.106 7.747 -5.715 1.00 94.25 151 LEU A O 1
ATOM 1222 N N . LEU A 1 152 ? 3.220 7.180 -5.233 1.00 92.62 152 LEU A N 1
ATOM 1223 C CA . LEU A 1 152 ? 2.952 6.904 -3.820 1.00 92.62 152 LEU A CA 1
ATOM 1224 C C . LEU A 1 152 ? 2.424 8.147 -3.098 1.00 92.62 152 LEU A C 1
ATOM 1226 O O . LEU A 1 152 ? 1.423 8.033 -2.393 1.00 92.62 152 LEU A O 1
ATOM 1230 N N . GLY A 1 153 ? 3.016 9.318 -3.350 1.00 90.06 153 GLY A N 1
ATOM 1231 C CA . GLY A 1 153 ? 2.558 10.605 -2.828 1.00 90.06 153 GLY A CA 1
ATOM 1232 C C . GLY A 1 153 ? 1.135 10.950 -3.269 1.00 90.06 153 GLY A C 1
ATOM 1233 O O . GLY A 1 153 ? 0.310 11.333 -2.446 1.00 90.06 153 GLY A O 1
ATOM 1234 N N . PHE A 1 154 ? 0.799 10.748 -4.548 1.00 89.94 154 PHE A N 1
ATOM 1235 C CA . PHE A 1 154 ? -0.565 10.913 -5.064 1.00 89.94 154 PHE A CA 1
ATOM 1236 C C . PHE A 1 154 ? -1.577 10.039 -4.305 1.00 89.94 154 PHE A C 1
ATOM 1238 O O . PHE A 1 154 ? -2.650 10.516 -3.936 1.00 89.94 154 PHE A O 1
ATOM 1245 N N . LEU A 1 155 ? -1.235 8.779 -4.019 1.00 87.94 155 LEU A N 1
ATOM 1246 C CA . LEU A 1 155 ? -2.117 7.852 -3.299 1.00 87.94 155 LEU A CA 1
ATOM 1247 C C . LEU A 1 155 ? -2.423 8.311 -1.861 1.00 87.94 155 LEU A C 1
ATOM 1249 O O . LEU A 1 155 ? -3.520 8.038 -1.362 1.00 87.94 155 LEU A O 1
ATOM 1253 N N . GLU A 1 156 ? -1.519 9.057 -1.218 1.00 84.19 156 GLU A N 1
ATOM 1254 C CA . GLU A 1 156 ? -1.738 9.615 0.126 1.00 84.19 156 GLU A CA 1
ATOM 1255 C C . GLU A 1 156 ? -2.883 10.642 0.155 1.00 84.19 156 GLU A C 1
ATOM 1257 O O . GLU A 1 156 ? -3.637 10.733 1.130 1.00 84.19 156 GLU A O 1
ATOM 1262 N N . TRP A 1 157 ? -3.091 11.381 -0.940 1.00 83.62 157 TRP A N 1
ATOM 1263 C CA . TRP A 1 157 ? -4.197 12.340 -1.054 1.00 83.62 157 TRP A CA 1
ATOM 1264 C C . TRP A 1 157 ? -5.569 11.659 -1.082 1.00 83.62 157 TRP A C 1
ATOM 1266 O O . TRP A 1 157 ? -6.566 12.261 -0.666 1.00 83.62 157 TRP A O 1
ATOM 1276 N N . HIS A 1 158 ? -5.603 10.391 -1.498 1.00 83.56 158 HIS A N 1
ATOM 1277 C CA . HIS A 1 158 ? -6.794 9.550 -1.595 1.00 83.56 158 HIS A CA 1
ATOM 1278 C C . HIS A 1 158 ? -7.010 8.653 -0.367 1.00 83.56 158 HIS A C 1
ATOM 1280 O O . HIS A 1 158 ? -7.808 7.719 -0.429 1.00 83.56 158 HIS A O 1
ATOM 1286 N N . VAL A 1 159 ? -6.330 8.908 0.758 1.00 80.56 159 VAL A N 1
ATOM 1287 C CA . VAL A 1 159 ? -6.587 8.177 2.009 1.00 80.56 159 VAL A CA 1
ATOM 1288 C C . VAL A 1 159 ? -8.059 8.243 2.396 1.00 80.56 159 VAL A C 1
ATOM 1290 O O . VAL A 1 159 ? -8.690 9.295 2.285 1.00 80.56 159 VAL A O 1
ATOM 1293 N N . ILE A 1 160 ? -8.591 7.112 2.874 1.00 75.69 160 ILE A N 1
ATOM 1294 C CA . ILE A 1 160 ? -9.981 6.981 3.318 1.00 75.69 160 ILE A CA 1
ATOM 1295 C C . ILE A 1 160 ? -10.236 7.979 4.453 1.00 75.69 160 ILE A C 1
ATOM 1297 O O . ILE A 1 160 ? -9.927 7.745 5.623 1.00 75.69 160 ILE A O 1
ATOM 1301 N N . LYS A 1 161 ? -10.826 9.113 4.092 1.00 66.06 161 LYS A N 1
ATOM 1302 C CA . LYS A 1 161 ? -11.398 10.096 5.006 1.00 66.06 161 LYS A CA 1
ATOM 1303 C C . LYS A 1 161 ? -12.850 9.678 5.126 1.00 66.06 161 LYS A C 1
ATOM 1305 O O . LYS A 1 161 ? -13.562 9.733 4.132 1.00 66.06 161 LYS A O 1
ATOM 1310 N N . GLY A 1 162 ? -13.245 9.145 6.284 1.00 52.00 162 GLY A N 1
ATOM 1311 C CA . GLY A 1 162 ? -14.590 8.602 6.483 1.00 52.00 162 GLY A CA 1
ATOM 1312 C C . GLY A 1 162 ? -15.645 9.508 5.850 1.00 52.00 162 GLY A C 1
ATOM 1313 O O . GLY A 1 162 ? -15.651 10.709 6.111 1.00 52.00 162 GLY A O 1
ATOM 1314 N N . ALA A 1 163 ? -16.471 8.946 4.966 1.00 37.25 163 ALA A N 1
ATOM 1315 C CA . ALA A 1 163 ? -17.557 9.702 4.368 1.00 37.25 163 ALA A CA 1
ATOM 1316 C C . ALA A 1 163 ? -18.468 10.206 5.495 1.00 37.25 163 ALA A C 1
ATOM 1318 O O . ALA A 1 163 ? -18.894 9.419 6.349 1.00 37.25 163 ALA A O 1
ATOM 1319 N N . ALA A 1 164 ? -18.750 11.510 5.502 1.00 36.34 164 ALA A N 1
ATOM 1320 C CA . ALA A 1 164 ? -20.016 11.965 6.048 1.00 36.34 164 ALA A CA 1
ATOM 1321 C C . ALA A 1 164 ? -21.086 11.350 5.139 1.00 36.34 164 ALA A C 1
ATOM 1323 O O . ALA A 1 164 ? -20.990 11.496 3.922 1.00 36.34 164 ALA A O 1
ATOM 1324 N N . VAL A 1 165 ? -21.979 10.568 5.744 1.00 32.94 165 VAL A N 1
ATOM 1325 C CA . VAL A 1 165 ? -23.124 9.920 5.088 1.00 32.94 165 VAL A CA 1
ATOM 1326 C C . VAL A 1 165 ? -23.829 10.886 4.145 1.00 32.94 165 VAL A C 1
ATOM 1328 O O . VAL A 1 165 ? -24.075 12.029 4.598 1.00 32.94 165 VAL A O 1
#

Secondary structure (DSSP, 8-state):
----HHHHHHHHHHHHHHHHHHHHTSHHHHHHHHT-TT--HHHHHHHHHHHHHHHTTT--HHHHHHHHT-HHHHHHHHHHHHHS-HHHHHHHHHHHHHH-S--SSPPHHHHHHHHSHHHHHHHHHHHHHHHHHTTS----HHHHHHHHHHHHHHHHHT-------

Organism: NCBI:txid416450

pLDDT: mean 87.51, std 11.25, range [32.94, 96.5]

Radius of gyration: 15.73 Å; chains: 1; bounding box: 40×29×40 Å

Foldseek 3Di:
DDDPLVLLLLLLLLLLLLLLLLVLLDPVVVVLVVPDPDFDPLSVVSSVLSVVCVVVLVPDLVSLQCSLPRPVSNVLSVVVSVPDDSLLSLLSNLLSVLQPSDSHSRRSVSSVCSVCVPVCVLVSLVNSVVVVVVPDVDDDSVVSSVVSVVSSVVSVVVHCPRDPD

Sequence (165 aa):
FPIPKAGLQNSASTTLIAQQVWHLGTREARQAIKRQPKLNARTASLVSTCQALRKYQYRSWAKRRALAKNSILNEYAHWMTSNLKDRSLVMLSLLAWHFDSRPVPLPRGLIEFFAKPDDQFDSVCASVYLSYTNMYESPSLADFKEKLSHLLGFLEWHVIKGAAV